Protein AF-A0A090WLS5-F1 (afdb_monomer_lite)

Foldseek 3Di:
DALVVQLVQLCVVQPDNDDPVLSVVSSVVSVVVPDPDPPDDDDDDDDPPNCPVSSVVSVD

Structure (mmCIF, N/CA/C/O backbone):
data_AF-A0A090WLS5-F1
#
_entry.id   AF-A0A090WLS5-F1
#
loop_
_atom_site.group_PDB
_atom_site.id
_atom_site.type_symbol
_atom_site.label_atom_id
_atom_site.label_alt_id
_atom_site.label_comp_id
_atom_site.label_asym_id
_atom_site.label_entity_id
_atom_site.label_seq_id
_atom_site.pdbx_PDB_ins_code
_atom_site.Cartn_x
_atom_site.Cartn_y
_atom_site.Cartn_z
_atom_site.occupancy
_atom_site.B_iso_or_equiv
_atom_site.auth_seq_id
_atom_site.auth_comp_id
_atom_site.auth_asym_id
_atom_site.auth_atom_id
_atom_site.pdbx_PDB_model_num
ATOM 1 N N . MET A 1 1 ? -4.462 6.835 15.677 1.00 86.12 1 MET A N 1
ATOM 2 C CA . MET A 1 1 ? -3.821 6.687 14.361 1.00 86.12 1 MET A CA 1
ATOM 3 C C . MET A 1 1 ? -4.884 6.279 13.358 1.00 86.12 1 MET A C 1
ATOM 5 O O . MET A 1 1 ? -5.535 5.262 13.565 1.00 86.12 1 MET A O 1
ATOM 9 N N . THR A 1 2 ? -5.110 7.100 12.340 1.00 95.69 2 THR A N 1
ATOM 10 C CA . THR A 1 2 ? -5.993 6.832 11.197 1.00 95.69 2 THR A CA 1
ATOM 11 C C . THR A 1 2 ? -5.178 6.329 10.003 1.00 95.69 2 THR A C 1
ATOM 13 O O . THR A 1 2 ? -3.960 6.509 9.958 1.00 95.69 2 THR A O 1
ATOM 16 N N . ALA A 1 3 ? -5.837 5.754 8.993 1.00 95.38 3 ALA A N 1
ATOM 17 C CA . ALA A 1 3 ? -5.168 5.343 7.754 1.00 95.38 3 ALA A CA 1
ATOM 18 C C . ALA A 1 3 ? -4.447 6.511 7.048 1.00 95.38 3 ALA A C 1
ATOM 20 O O . ALA A 1 3 ? -3.363 6.329 6.500 1.00 95.38 3 ALA A O 1
ATOM 21 N N . SER A 1 4 ? -5.005 7.725 7.102 1.00 95.81 4 SER A N 1
ATOM 22 C CA . SER A 1 4 ? -4.398 8.920 6.494 1.00 95.81 4 SER A CA 1
ATOM 23 C C . SER A 1 4 ? -3.131 9.376 7.230 1.00 95.81 4 SER A C 1
ATOM 25 O O . SER A 1 4 ? -2.106 9.679 6.609 1.00 95.81 4 SER A O 1
ATOM 27 N N . GLU A 1 5 ? -3.172 9.365 8.567 1.00 96.25 5 GLU A N 1
ATOM 28 C CA . GLU A 1 5 ? -2.002 9.646 9.409 1.00 96.25 5 GLU A CA 1
ATOM 29 C C . GLU A 1 5 ? -0.900 8.614 9.159 1.00 96.25 5 GLU A C 1
ATOM 31 O O . GLU A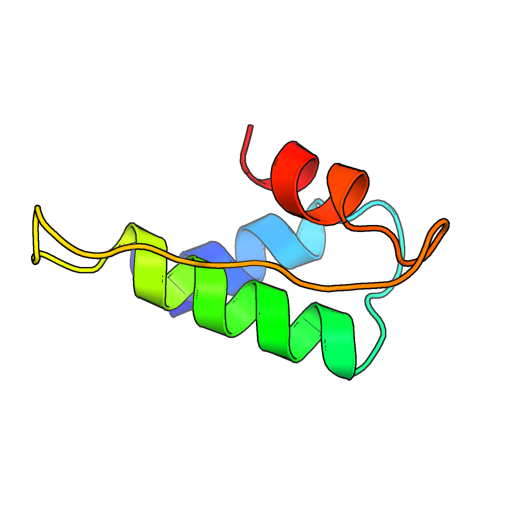 1 5 ? 0.258 8.979 8.958 1.00 96.25 5 GLU A O 1
ATOM 36 N N . PHE A 1 6 ? -1.269 7.332 9.084 1.00 95.06 6 PHE A N 1
ATOM 37 C CA . PHE A 1 6 ? -0.324 6.261 8.797 1.00 95.06 6 PHE A CA 1
ATOM 38 C C . PHE A 1 6 ? 0.271 6.392 7.391 1.00 95.06 6 PHE A C 1
ATOM 40 O O . PHE A 1 6 ? 1.484 6.381 7.257 1.00 95.06 6 PHE A O 1
ATOM 47 N N . TYR A 1 7 ? -0.531 6.643 6.350 1.00 95.44 7 TYR A N 1
ATOM 48 C CA . TYR A 1 7 ? -0.015 6.929 5.001 1.00 95.44 7 TYR A CA 1
ATOM 49 C C . TYR A 1 7 ? 1.045 8.039 5.002 1.00 95.44 7 TYR A C 1
ATOM 51 O O . TYR A 1 7 ? 2.094 7.895 4.373 1.00 95.44 7 TYR A O 1
ATOM 59 N N . SER A 1 8 ? 0.785 9.125 5.730 1.00 95.00 8 SER A N 1
ATOM 60 C CA . SER A 1 8 ? 1.715 10.250 5.833 1.00 95.00 8 SER A CA 1
ATOM 61 C C . SER A 1 8 ? 3.032 9.834 6.497 1.00 95.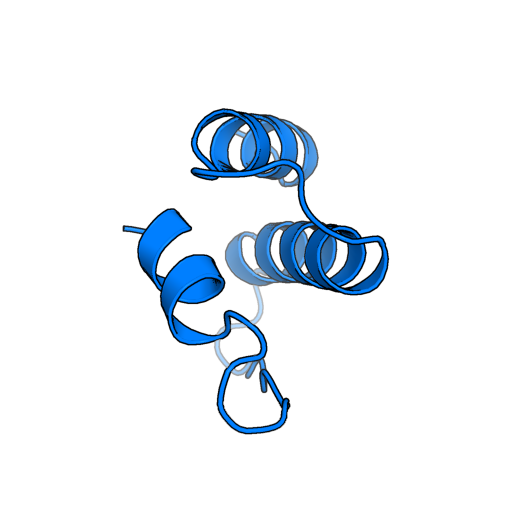00 8 SER A C 1
ATOM 63 O O . SER A 1 8 ? 4.097 10.207 6.008 1.00 95.00 8 SER A O 1
ATOM 65 N N . LEU A 1 9 ? 2.964 9.006 7.545 1.00 93.94 9 LEU A N 1
ATOM 66 C CA . LEU A 1 9 ? 4.128 8.457 8.244 1.00 93.94 9 LEU A CA 1
ATOM 67 C C . LEU A 1 9 ? 4.980 7.555 7.336 1.00 93.94 9 LEU A C 1
ATOM 69 O O . LEU A 1 9 ? 6.169 7.819 7.161 1.00 93.94 9 LEU A O 1
ATOM 73 N N . ILE A 1 10 ? 4.382 6.537 6.704 1.00 92.81 10 ILE A N 1
ATOM 74 C CA . ILE A 1 10 ? 5.135 5.590 5.857 1.00 92.81 10 ILE A CA 1
ATOM 75 C C . ILE A 1 10 ? 5.764 6.325 4.669 1.00 92.81 10 ILE A C 1
ATOM 77 O O . ILE A 1 10 ? 6.888 6.040 4.261 1.00 92.81 10 ILE A O 1
ATOM 81 N N . LYS A 1 11 ? 5.038 7.294 4.097 1.00 92.69 11 LYS A N 1
ATOM 82 C CA . LYS A 1 11 ? 5.529 8.092 2.972 1.00 92.69 11 LYS A CA 1
ATOM 83 C C . LYS A 1 11 ? 6.748 8.931 3.353 1.00 92.69 11 LYS A C 1
ATOM 85 O O . LYS A 1 11 ? 7.640 9.074 2.525 1.00 92.69 11 LYS A O 1
ATOM 90 N N 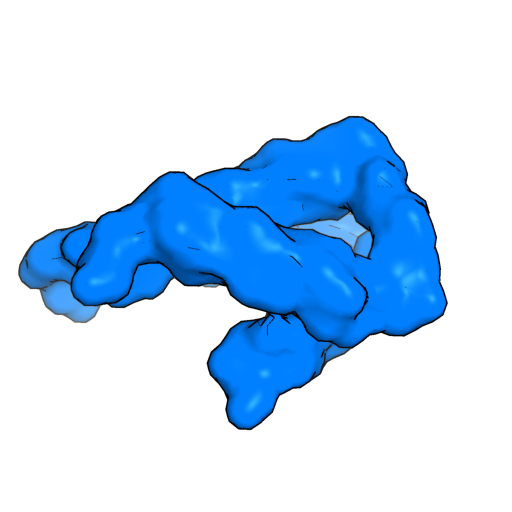. GLN A 1 12 ? 6.797 9.469 4.573 1.00 91.56 12 GLN A N 1
ATOM 91 C CA . GLN A 1 12 ? 7.962 10.207 5.075 1.00 91.56 12 GLN A CA 1
ATOM 92 C C . GLN A 1 12 ? 9.175 9.303 5.314 1.00 91.56 12 GLN A C 1
ATOM 94 O O . GLN A 1 12 ? 10.303 9.737 5.107 1.00 91.56 12 GLN A O 1
ATOM 99 N N . GLN A 1 13 ? 8.950 8.056 5.728 1.00 87.62 13 GLN A N 1
ATOM 100 C CA . GLN A 1 13 ? 10.012 7.067 5.937 1.00 87.62 13 GLN A CA 1
ATOM 101 C C . GLN A 1 13 ? 10.459 6.379 4.642 1.00 87.62 13 GLN A C 1
ATOM 103 O O . GLN A 1 13 ? 11.453 5.652 4.632 1.00 87.62 13 GLN A O 1
ATOM 108 N N . PHE A 1 14 ? 9.739 6.599 3.540 1.00 88.81 14 PHE A N 1
ATOM 109 C CA . PHE A 1 14 ? 10.075 5.992 2.267 1.00 88.81 14 PHE A CA 1
ATOM 110 C C . PHE A 1 14 ? 11.431 6.524 1.775 1.00 88.81 14 PHE A C 1
ATOM 112 O O . PHE A 1 14 ? 11.615 7.738 1.687 1.00 88.81 14 PHE A O 1
ATOM 119 N N . PRO A 1 15 ? 12.383 5.650 1.402 1.00 87.38 15 PRO A N 1
ATOM 120 C CA . PRO A 1 15 ? 13.759 6.064 1.106 1.00 87.38 15 PRO A CA 1
ATOM 121 C C . PRO A 1 15 ? 13.894 6.949 -0.144 1.00 87.38 15 PRO A C 1
ATOM 123 O O . PRO A 1 15 ? 14.955 7.516 -0.393 1.00 87.38 15 PRO A O 1
ATOM 126 N N . PHE A 1 16 ? 12.832 7.065 -0.943 1.00 88.38 16 PHE A N 1
ATOM 127 C CA . PHE A 1 16 ? 12.785 7.839 -2.179 1.00 88.38 16 PHE A CA 1
ATOM 128 C C . PHE A 1 16 ? 11.400 8.469 -2.340 1.00 88.38 16 PHE A C 1
ATOM 130 O O . PHE A 1 16 ? 10.431 8.005 -1.742 1.00 88.38 16 PHE A O 1
ATOM 137 N N . ASN A 1 17 ? 11.265 9.469 -3.215 1.00 91.12 17 ASN A N 1
ATOM 138 C CA . ASN A 1 17 ? 9.943 9.983 -3.569 1.00 91.12 17 ASN A CA 1
ATOM 139 C C . ASN A 1 17 ? 9.136 8.896 -4.313 1.00 91.12 17 ASN A C 1
ATOM 141 O O . ASN A 1 17 ? 9.565 8.470 -5.392 1.00 91.12 17 ASN A O 1
ATOM 145 N N . PRO A 1 18 ? 7.984 8.435 -3.789 1.00 93.56 18 PRO A N 1
ATOM 146 C CA . PRO A 1 18 ? 7.237 7.362 -4.424 1.00 93.56 18 PRO A CA 1
ATOM 147 C C . PRO A 1 18 ? 6.692 7.801 -5.784 1.00 93.56 18 PRO A C 1
ATOM 149 O O . PRO A 1 18 ? 6.157 8.902 -5.943 1.00 93.56 18 PRO A O 1
ATOM 152 N N . THR A 1 19 ? 6.748 6.903 -6.766 1.00 95.25 19 THR A N 1
ATOM 153 C CA . THR A 1 19 ? 6.020 7.080 -8.031 1.00 95.25 19 THR A CA 1
ATOM 154 C C . THR A 1 19 ? 4.510 7.161 -7.784 1.00 95.25 19 THR A C 1
ATOM 156 O O . THR A 1 19 ? 4.012 6.755 -6.734 1.00 95.25 19 THR A O 1
ATOM 159 N N . ILE A 1 20 ? 3.741 7.611 -8.779 1.00 95.94 20 ILE A N 1
ATOM 160 C CA . ILE A 1 20 ? 2.269 7.662 -8.690 1.00 95.94 20 ILE A CA 1
ATOM 161 C C . ILE A 1 20 ? 1.689 6.293 -8.294 1.00 95.94 20 ILE A C 1
ATOM 163 O O . ILE A 1 20 ? 0.880 6.208 -7.375 1.00 95.94 20 ILE A O 1
ATOM 167 N N . LYS A 1 21 ? 2.156 5.204 -8.923 1.00 94.56 21 LYS A N 1
ATOM 168 C CA . LYS A 1 21 ? 1.690 3.844 -8.604 1.00 94.56 21 LYS A CA 1
ATOM 169 C C . LYS A 1 21 ? 2.059 3.418 -7.183 1.00 94.56 21 LYS A C 1
ATOM 171 O O . LYS A 1 21 ? 1.247 2.791 -6.516 1.00 94.56 21 LYS A O 1
ATOM 176 N N . GLN A 1 22 ? 3.256 3.764 -6.712 1.00 94.94 22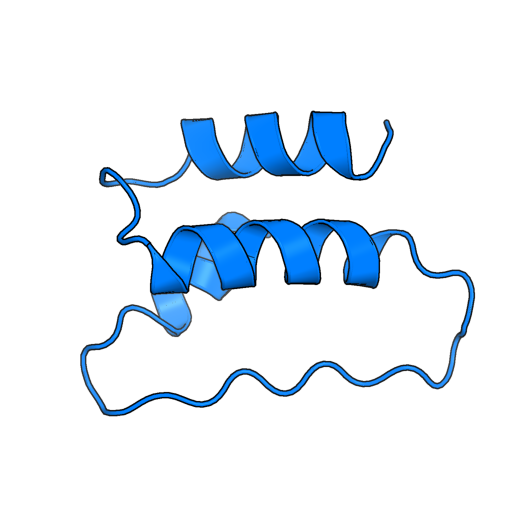 GLN A N 1
ATOM 177 C CA . GLN A 1 22 ? 3.672 3.464 -5.340 1.00 94.94 22 GLN A CA 1
ATOM 178 C C . GLN A 1 22 ? 2.866 4.269 -4.317 1.00 94.94 22 GLN A C 1
ATOM 180 O O . GLN A 1 22 ? 2.448 3.695 -3.323 1.00 94.94 22 GLN A O 1
ATOM 185 N N . ASN A 1 23 ? 2.568 5.547 -4.579 1.00 95.12 23 ASN A N 1
ATOM 186 C CA . ASN A 1 23 ? 1.685 6.344 -3.717 1.00 95.12 23 ASN A CA 1
ATOM 187 C C . ASN A 1 23 ? 0.294 5.709 -3.589 1.00 95.12 23 ASN A C 1
ATOM 189 O O . ASN A 1 23 ? -0.208 5.589 -2.477 1.00 95.12 23 ASN A O 1
ATOM 193 N N . ILE A 1 24 ? -0.294 5.254 -4.702 1.00 95.56 24 ILE A N 1
ATOM 194 C CA . ILE A 1 24 ? -1.590 4.555 -4.687 1.00 95.56 24 ILE A CA 1
ATOM 195 C C . ILE A 1 24 ? -1.507 3.292 -3.823 1.00 95.56 24 ILE A C 1
ATOM 197 O O . ILE A 1 24 ? -2.375 3.058 -2.989 1.00 95.56 24 ILE A O 1
ATOM 201 N N . VAL A 1 25 ? -0.448 2.495 -3.985 1.00 95.56 25 VAL A N 1
ATOM 202 C CA . VAL A 1 25 ? -0.242 1.285 -3.176 1.00 95.56 25 VAL A CA 1
ATOM 203 C C . VAL A 1 25 ? -0.073 1.621 -1.693 1.00 95.56 25 VAL A C 1
ATOM 205 O O . VAL A 1 25 ? -0.668 0.946 -0.863 1.00 95.56 25 VAL A O 1
ATOM 208 N N . LEU A 1 26 ? 0.687 2.663 -1.345 1.00 95.12 26 LEU A N 1
ATOM 209 C CA . LEU A 1 26 ? 0.864 3.093 0.046 1.00 95.12 26 LEU A CA 1
ATOM 210 C C . LEU A 1 26 ? -0.466 3.535 0.671 1.00 95.12 26 LEU A C 1
ATOM 212 O O . LEU A 1 26 ? -0.756 3.148 1.794 1.00 95.12 26 LEU A O 1
ATOM 216 N N . GLN A 1 27 ? -1.302 4.280 -0.059 1.00 95.62 27 GLN A N 1
ATOM 217 C CA . GLN A 1 27 ? -2.641 4.658 0.410 1.00 95.62 27 GLN A CA 1
ATOM 218 C C . GLN A 1 27 ? -3.534 3.431 0.633 1.00 95.62 27 GLN A C 1
ATOM 220 O O . GLN A 1 27 ? -4.129 3.290 1.698 1.00 95.62 27 GLN A O 1
ATOM 225 N N . GLN A 1 28 ? -3.577 2.511 -0.336 1.00 96.31 28 GLN A N 1
ATOM 226 C CA . GLN A 1 28 ? -4.361 1.278 -0.224 1.00 96.31 28 GLN A CA 1
ATOM 227 C C . GLN A 1 28 ? -3.879 0.373 0.913 1.00 96.31 28 GLN A C 1
ATOM 229 O O . GLN A 1 28 ? -4.698 -0.234 1.598 1.00 96.31 28 GLN A O 1
ATOM 234 N N . LEU A 1 29 ? -2.564 0.268 1.120 1.00 95.62 29 LEU A N 1
ATOM 235 C CA . LEU A 1 29 ? -1.984 -0.486 2.231 1.00 95.62 29 LEU A CA 1
ATOM 236 C C . LEU A 1 29 ? -2.346 0.142 3.571 1.00 95.62 29 LEU A C 1
ATOM 238 O O . LEU A 1 29 ? -2.720 -0.584 4.489 1.00 95.62 29 LEU A O 1
ATOM 242 N N . SER A 1 30 ? -2.293 1.471 3.670 1.00 95.38 30 SER A N 1
ATOM 243 C CA . SER A 1 30 ? -2.756 2.165 4.864 1.00 95.38 30 SER A CA 1
ATOM 244 C C . SER A 1 30 ? -4.216 1.851 5.150 1.00 95.38 30 SER A C 1
ATOM 246 O O . SER A 1 30 ? -4.535 1.465 6.262 1.00 95.38 30 SER A O 1
ATOM 248 N N . GLU A 1 31 ? -5.110 1.935 4.168 1.00 96.00 31 GLU A N 1
ATOM 249 C CA . GLU A 1 31 ? -6.515 1.555 4.368 1.00 96.00 31 GLU A CA 1
ATOM 250 C C . GLU A 1 31 ? -6.675 0.079 4.757 1.00 96.00 31 GLU A C 1
ATOM 252 O O . GLU A 1 31 ? -7.455 -0.248 5.652 1.00 96.00 31 GLU A O 1
ATOM 257 N N . PHE A 1 32 ? -5.914 -0.811 4.117 1.00 95.69 32 PHE A N 1
ATOM 258 C CA . PHE A 1 32 ? -5.960 -2.247 4.373 1.00 95.69 32 PHE A CA 1
ATOM 259 C C . PHE A 1 32 ? -5.556 -2.603 5.809 1.00 95.69 32 PHE A C 1
ATOM 261 O O . PHE A 1 32 ? -6.234 -3.409 6.439 1.00 95.69 32 PHE A O 1
ATOM 268 N N . ILE A 1 33 ? -4.505 -1.982 6.349 1.00 93.12 33 ILE A N 1
ATOM 269 C CA . ILE A 1 33 ? -4.000 -2.256 7.706 1.00 93.12 33 ILE A CA 1
ATOM 270 C C . ILE A 1 33 ? -5.031 -1.919 8.788 1.00 93.12 33 ILE A C 1
ATOM 272 O O . ILE A 1 33 ? -5.108 -2.612 9.800 1.00 93.12 33 ILE A O 1
ATOM 276 N N . PHE A 1 34 ? -5.847 -0.885 8.578 1.00 93.81 34 PHE A N 1
ATOM 277 C CA . PHE A 1 34 ? -6.893 -0.489 9.529 1.00 93.81 34 PHE A CA 1
ATOM 278 C C . PHE A 1 34 ? -8.249 -1.152 9.262 1.00 93.81 34 PHE A C 1
ATOM 280 O O . PHE A 1 34 ? -9.234 -0.837 9.935 1.00 93.81 34 PHE A O 1
ATOM 287 N N . LYS A 1 35 ? -8.338 -2.066 8.292 1.00 95.00 35 LYS A N 1
ATOM 288 C CA . LYS A 1 35 ? -9.581 -2.771 7.983 1.00 95.00 35 LYS A CA 1
ATOM 289 C C . LYS A 1 35 ? -9.918 -3.759 9.108 1.00 95.00 35 LYS A C 1
ATOM 291 O O . LYS A 1 35 ? -9.070 -4.515 9.563 1.00 95.00 35 LYS A O 1
ATOM 296 N N . SER A 1 36 ? -11.178 -3.783 9.544 1.00 94.25 36 SER A N 1
ATOM 297 C CA . SER A 1 36 ? -11.656 -4.674 10.620 1.00 94.25 36 SER A CA 1
ATOM 298 C C . SER A 1 36 ? -11.948 -6.110 10.164 1.00 94.25 36 SER A C 1
ATOM 300 O O . SER A 1 36 ? -12.178 -6.996 10.990 1.00 94.25 36 SER A O 1
ATOM 302 N N . ASP A 1 37 ? -11.953 -6.343 8.851 1.00 96.25 37 ASP A N 1
ATOM 303 C CA . ASP A 1 37 ? -12.216 -7.641 8.239 1.00 96.25 37 ASP A CA 1
ATOM 304 C C . ASP A 1 37 ? -11.014 -8.581 8.398 1.00 96.25 37 ASP A C 1
ATOM 306 O O . ASP A 1 37 ? -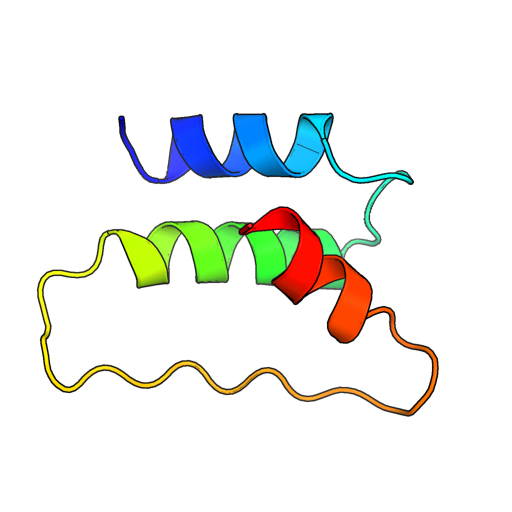9.986 -8.427 7.738 1.00 96.25 37 ASP A O 1
ATOM 310 N N . LYS A 1 38 ? -11.175 -9.592 9.258 1.00 92.56 38 LYS A N 1
ATOM 311 C CA . LYS A 1 38 ? -10.134 -10.582 9.573 1.00 92.56 38 LYS A CA 1
ATOM 312 C C . LYS A 1 38 ? -9.791 -11.517 8.409 1.00 92.56 38 LYS A C 1
ATOM 314 O O . LYS A 1 38 ? -8.758 -12.174 8.467 1.00 92.56 38 LYS A O 1
ATOM 319 N N . ASN A 1 39 ? -10.633 -11.587 7.377 1.00 95.56 39 ASN A N 1
ATOM 320 C CA . ASN A 1 39 ? -10.426 -12.444 6.208 1.00 95.56 39 ASN A CA 1
ATOM 321 C C . ASN A 1 39 ? -9.904 -11.664 4.992 1.00 95.56 39 ASN A C 1
ATOM 323 O O . ASN A 1 39 ? -9.833 -12.207 3.887 1.00 95.56 39 ASN A O 1
ATOM 327 N N . ALA A 1 40 ? -9.552 -10.388 5.165 1.00 95.50 40 ALA A N 1
ATOM 328 C CA . ALA A 1 40 ? -9.065 -9.564 4.075 1.00 95.50 40 ALA A CA 1
ATOM 329 C C . ALA A 1 40 ? -7.646 -9.979 3.640 1.00 95.50 40 ALA A C 1
ATOM 331 O O . ALA A 1 40 ? -6.755 -10.188 4.460 1.00 95.50 40 ALA A O 1
ATOM 332 N N . LEU A 1 41 ? -7.422 -10.034 2.323 1.00 94.94 41 LEU A N 1
ATOM 333 C CA . LEU A 1 41 ? -6.121 -10.299 1.707 1.00 94.94 41 LEU A CA 1
ATOM 334 C C . LEU A 1 41 ? -5.752 -9.152 0.765 1.00 94.94 41 LEU A C 1
ATOM 336 O O . LEU A 1 41 ? -6.519 -8.812 -0.137 1.00 94.94 41 LEU A O 1
ATOM 340 N N . TYR A 1 42 ? -4.555 -8.595 0.937 1.00 95.12 42 TYR A N 1
ATOM 341 C CA . TYR A 1 42 ? -3.979 -7.630 0.007 1.00 95.12 42 TYR A CA 1
ATOM 342 C C . TYR A 1 42 ? -2.938 -8.313 -0.882 1.00 95.12 42 TYR A C 1
ATOM 344 O O . TYR A 1 42 ? -1.994 -8.925 -0.386 1.00 95.12 42 TYR A O 1
ATOM 352 N N . LEU A 1 43 ? -3.089 -8.198 -2.203 1.00 95.38 43 LEU A N 1
ATOM 353 C CA . LEU A 1 43 ? -2.175 -8.802 -3.172 1.00 95.38 43 LEU A CA 1
ATOM 354 C C . LEU A 1 43 ? -1.404 -7.725 -3.939 1.00 95.38 43 LEU A C 1
ATOM 356 O O . LEU A 1 43 ? -1.905 -7.147 -4.904 1.00 95.38 43 LEU A O 1
ATOM 360 N N . LEU A 1 44 ? -0.148 -7.506 -3.549 1.00 94.94 44 LEU A N 1
ATOM 361 C CA . LEU A 1 44 ? 0.755 -6.589 -4.239 1.00 94.94 44 LEU A CA 1
ATOM 362 C C . LEU A 1 44 ? 1.396 -7.264 -5.461 1.00 94.94 44 LEU A C 1
ATOM 364 O O . LEU A 1 44 ? 2.267 -8.124 -5.330 1.00 94.94 44 LEU A O 1
ATOM 368 N N . LYS A 1 45 ? 1.005 -6.840 -6.666 1.00 92.88 45 LYS A N 1
ATOM 369 C CA . LYS A 1 45 ? 1.592 -7.314 -7.930 1.00 92.88 45 LYS A CA 1
ATOM 370 C C . LYS A 1 45 ? 2.555 -6.288 -8.520 1.00 92.88 45 LYS A C 1
ATOM 372 O O . LYS A 1 45 ? 2.330 -5.085 -8.447 1.00 92.88 45 LYS A O 1
ATOM 377 N N . GLY A 1 46 ? 3.613 -6.773 -9.163 1.00 91.62 46 GLY A N 1
ATOM 378 C CA . GLY A 1 46 ? 4.566 -5.934 -9.887 1.00 91.62 46 GLY A CA 1
ATOM 379 C C . GLY A 1 46 ? 5.740 -6.738 -10.434 1.00 91.62 46 GLY A C 1
ATOM 380 O O . GLY A 1 46 ? 6.089 -7.788 -9.888 1.00 91.62 46 GLY A O 1
ATOM 381 N N . TYR A 1 47 ? 6.369 -6.236 -11.492 1.00 94.12 47 TYR A N 1
ATOM 382 C CA . TYR A 1 47 ? 7.540 -6.857 -12.113 1.00 94.12 47 TYR A CA 1
ATOM 383 C C . TYR A 1 47 ? 8.773 -6.830 -11.196 1.00 94.12 47 TYR A C 1
ATOM 385 O O . TYR A 1 4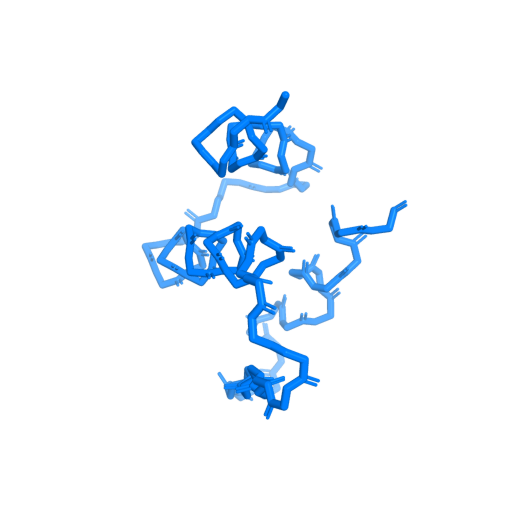7 ? 8.790 -6.176 -10.146 1.00 94.12 47 TYR A O 1
ATOM 393 N N . ALA A 1 48 ? 9.814 -7.582 -11.553 1.00 93.81 48 ALA A N 1
ATOM 394 C CA . ALA A 1 48 ? 11.104 -7.476 -10.876 1.00 93.81 48 ALA A CA 1
ATOM 395 C C . ALA A 1 48 ? 11.603 -6.017 -10.912 1.00 93.81 48 ALA A C 1
ATOM 397 O O . ALA A 1 48 ? 11.392 -5.310 -11.893 1.00 93.81 48 ALA A O 1
ATOM 398 N N . GLY A 1 49 ? 12.195 -5.543 -9.813 1.00 91.94 49 GLY A N 1
ATOM 399 C CA . GLY A 1 49 ? 12.717 -4.174 -9.719 1.00 91.94 49 GLY A CA 1
ATOM 400 C C . GLY A 1 49 ? 11.692 -3.062 -9.446 1.00 91.94 49 GLY A C 1
ATOM 401 O O . GLY A 1 49 ? 12.093 -1.922 -9.261 1.00 91.94 49 GLY A O 1
ATOM 402 N N . THR A 1 50 ? 10.385 -3.339 -9.330 1.00 92.88 50 THR A N 1
ATOM 403 C CA . THR A 1 50 ? 9.367 -2.279 -9.110 1.00 92.88 50 THR A CA 1
ATOM 404 C C . THR A 1 50 ? 9.193 -1.836 -7.646 1.00 92.88 50 THR A C 1
ATOM 406 O O . THR A 1 50 ? 8.156 -1.281 -7.285 1.00 92.88 50 THR A O 1
ATOM 409 N N . GLY A 1 51 ? 10.161 -2.120 -6.771 1.00 92.19 51 GLY A N 1
ATOM 410 C CA . GLY A 1 51 ? 10.146 -1.660 -5.375 1.00 92.19 51 GLY A CA 1
ATOM 411 C C . GLY A 1 51 ? 9.153 -2.364 -4.442 1.00 92.19 51 GLY A C 1
ATOM 412 O O . GLY A 1 51 ? 8.863 -1.837 -3.376 1.00 92.19 51 GLY A O 1
ATOM 413 N N . LYS A 1 52 ? 8.634 -3.552 -4.798 1.00 94.38 52 LYS A N 1
ATOM 414 C CA . LYS A 1 52 ? 7.688 -4.310 -3.947 1.00 94.38 52 LYS A CA 1
ATOM 415 C C . LYS A 1 52 ? 8.227 -4.550 -2.531 1.00 94.38 52 LYS A C 1
ATOM 417 O O . LYS A 1 52 ? 7.529 -4.293 -1.561 1.00 94.38 52 LYS A O 1
ATOM 422 N N . THR A 1 53 ? 9.477 -5.003 -2.424 1.00 93.94 53 THR A N 1
ATOM 423 C CA . THR A 1 53 ? 10.138 -5.249 -1.134 1.00 93.94 53 THR A CA 1
ATOM 424 C C . THR A 1 53 ? 10.323 -3.961 -0.341 1.00 93.94 53 THR A C 1
ATOM 426 O O . THR A 1 53 ? 10.115 -3.964 0.862 1.00 93.94 53 THR A O 1
ATOM 429 N N . THR A 1 54 ? 10.641 -2.847 -1.006 1.00 93.38 54 THR A N 1
ATOM 430 C CA . THR A 1 54 ? 10.745 -1.526 -0.368 1.00 93.38 54 THR A CA 1
ATOM 431 C C . THR A 1 54 ? 9.407 -1.077 0.217 1.00 93.38 54 THR A C 1
ATOM 433 O O . THR A 1 54 ? 9.373 -0.567 1.328 1.00 93.38 54 THR A O 1
ATOM 436 N N . ILE A 1 55 ? 8.300 -1.311 -0.500 1.00 93.44 55 ILE A N 1
ATOM 437 C CA . ILE A 1 55 ? 6.946 -1.002 -0.019 1.00 93.44 55 ILE A CA 1
ATOM 438 C C . ILE A 1 55 ? 6.623 -1.786 1.251 1.00 93.44 55 ILE A C 1
ATOM 440 O O . ILE A 1 55 ? 6.194 -1.192 2.232 1.00 93.44 55 ILE A O 1
ATOM 444 N N . VAL A 1 56 ? 6.847 -3.102 1.241 1.00 90.94 56 VAL A N 1
ATOM 445 C CA . VAL A 1 56 ? 6.570 -3.951 2.410 1.00 90.94 56 VAL A CA 1
ATOM 446 C C . VAL A 1 56 ? 7.518 -3.626 3.566 1.00 90.94 56 VAL A C 1
ATOM 448 O O . VAL A 1 56 ? 7.081 -3.583 4.707 1.00 90.94 56 VAL A O 1
ATOM 451 N N . GLY A 1 57 ? 8.792 -3.350 3.281 1.00 89.62 57 GLY A N 1
ATOM 452 C CA . GLY A 1 57 ? 9.785 -2.987 4.291 1.00 89.62 57 GLY A CA 1
ATOM 453 C C . GLY A 1 57 ? 9.490 -1.664 4.994 1.00 89.62 57 GLY A C 1
ATOM 454 O O . GLY A 1 57 ? 9.827 -1.535 6.157 1.00 89.62 57 GLY A O 1
ATOM 455 N N . GLY A 1 58 ? 8.812 -0.717 4.336 1.00 86.81 58 GLY A N 1
ATOM 456 C CA . GLY A 1 58 ? 8.347 0.509 4.991 1.00 86.81 58 GLY A CA 1
ATOM 457 C C . GLY A 1 58 ? 7.246 0.283 6.036 1.00 86.81 58 GLY A C 1
ATOM 458 O O . GLY A 1 58 ? 6.938 1.199 6.785 1.00 86.81 58 GLY A O 1
ATOM 459 N N . LEU A 1 59 ? 6.634 -0.907 6.085 1.00 83.56 59 LEU A N 1
ATOM 460 C CA . LEU A 1 59 ? 5.616 -1.256 7.083 1.00 83.56 59 LEU A CA 1
ATOM 461 C C . LEU A 1 59 ? 6.205 -1.839 8.381 1.00 83.56 59 LEU A C 1
ATOM 463 O O . LEU A 1 59 ? 5.444 -2.034 9.329 1.00 83.56 59 LEU A O 1
ATOM 467 N N . LEU A 1 60 ? 7.499 -2.179 8.394 1.00 74.19 60 LEU A N 1
ATOM 468 C CA . LEU A 1 60 ? 8.223 -2.765 9.531 1.00 74.19 60 LEU A CA 1
ATOM 469 C C . LEU A 1 60 ? 8.965 -1.679 10.315 1.00 74.19 60 LEU A C 1
ATOM 471 O O . LEU A 1 60 ? 8.987 -1.795 11.560 1.00 74.19 60 LEU A O 1
#

Radius of gyration: 11.41 Å; chains: 1; bounding box: 26×23×26 Å

Sequence (60 aa):
MTASEFYSLIKQQFPFNPTIKQNIVLQQLSEFIFKSDKNALYLLKGYAGTGKTTIVGGLL

Organism: NCBI:txid221126

pLDDT: mean 93.09, std 3.74, range [74.19, 96.31]

InterPro domains:
  IPR027417 P-loop containing nucleoside triphosphate hydrolase [SSF52540] (14-56)

Secondary structure (DSSP, 8-state):
--HHHHHHHHHHH-SSPPPHHHHHHHHHHHHHHT---TT--------TTSSHHHHHHTT-